Protein AF-A0A2V7EHN2-F1 (afdb_monomer)

Solvent-accessible surface area (backbone atoms only — not comparable to full-atom values): 6563 Å² total; per-residue (Å²): 138,82,81,79,77,88,55,67,68,62,54,52,53,51,51,51,49,51,73,74,49,68,90,53,64,68,66,64,56,49,49,55,58,53,57,67,72,64,71,75,93,78,89,68,91,49,69,62,60,61,48,50,52,52,50,50,52,53,53,50,51,54,51,50,52,55,52,50,55,52,37,53,52,26,58,75,70,65,38,62,68,56,34,54,51,50,55,52,46,52,55,52,53,52,52,52,50,51,53,53,49,54,51,51,57,57,59,77,74,106

Secondary structure (DSSP, 8-state):
-PPPP--HHHHHHHHHHHHHSSSS-HHHHHHHHHHHH-S-------HHHHHHHHHHHHHHHHHHHHHHHHHHHHHHTT-HHHHHHHHHHHHHHHHHHHHHHHHHHHHHT-

Structure (mmCIF, N/CA/C/O backbone):
data_AF-A0A2V7EHN2-F1
#
_entry.id   AF-A0A2V7EHN2-F1
#
loop_
_atom_site.group_PDB
_atom_site.id
_atom_site.type_symbol
_atom_site.label_atom_id
_atom_site.label_alt_id
_atom_site.label_comp_id
_atom_site.label_asym_id
_atom_site.label_entity_id
_atom_site.label_seq_id
_atom_site.pdbx_PDB_ins_code
_atom_site.Cartn_x
_atom_site.Cartn_y
_atom_site.Cartn_z
_atom_site.occupancy
_atom_site.B_iso_or_equiv
_atom_site.auth_seq_id
_atom_site.auth_comp_id
_atom_site.auth_asym_id
_atom_site.auth_atom_id
_atom_site.pdbx_PDB_model_num
ATOM 1 N N . MET A 1 1 ? -24.147 -21.994 -48.962 1.00 44.12 1 MET A N 1
ATOM 2 C CA . MET A 1 1 ? -23.306 -20.779 -48.977 1.00 44.12 1 MET A CA 1
ATOM 3 C C . MET A 1 1 ? -23.407 -20.157 -47.591 1.00 44.12 1 MET A C 1
ATOM 5 O O . MET A 1 1 ? -24.402 -19.516 -47.293 1.00 44.12 1 MET A O 1
ATOM 9 N N . THR A 1 2 ? -22.493 -20.503 -46.683 1.00 53.28 2 THR A N 1
ATOM 10 C CA . THR A 1 2 ? -22.501 -19.997 -45.300 1.00 53.28 2 THR A CA 1
ATOM 11 C C . THR A 1 2 ? -21.882 -18.593 -45.270 1.00 53.28 2 THR A C 1
ATOM 13 O O . THR A 1 2 ? -20.837 -18.395 -45.891 1.00 53.28 2 THR A O 1
ATOM 16 N N . PRO A 1 3 ? -22.502 -17.600 -44.607 1.00 52.34 3 PRO A N 1
ATOM 17 C CA . PRO A 1 3 ? -21.940 -16.258 -44.520 1.00 52.34 3 PRO A CA 1
ATOM 18 C C . PRO A 1 3 ? -20.713 -16.267 -43.601 1.00 52.34 3 PRO A C 1
ATOM 20 O O . PRO A 1 3 ? -20.765 -16.737 -42.464 1.00 52.34 3 PRO A O 1
ATOM 23 N N . THR A 1 4 ? -19.592 -15.766 -44.110 1.00 63.34 4 THR A N 1
ATOM 24 C CA . THR A 1 4 ? -18.345 -15.575 -43.365 1.00 63.34 4 THR A CA 1
ATOM 25 C C . THR A 1 4 ? -18.593 -14.633 -42.179 1.00 63.34 4 THR A C 1
ATOM 27 O O . THR A 1 4 ? -19.138 -13.547 -42.384 1.00 63.34 4 THR A O 1
ATOM 30 N N . PRO A 1 5 ? -18.200 -14.991 -40.942 1.00 60.47 5 PRO A N 1
ATOM 31 C CA . PRO A 1 5 ? -18.423 -14.125 -39.793 1.00 60.47 5 PRO A CA 1
ATOM 32 C C . PRO A 1 5 ? -17.568 -12.861 -39.908 1.00 60.47 5 PRO A C 1
ATOM 34 O O . PRO A 1 5 ? -16.367 -12.923 -40.191 1.00 60.47 5 PRO A O 1
ATOM 37 N N . PHE A 1 6 ? -18.198 -11.710 -39.675 1.00 59.78 6 PHE A N 1
ATOM 38 C CA . PHE A 1 6 ? -17.531 -10.417 -39.600 1.00 59.78 6 PHE A CA 1
ATOM 39 C C . PHE A 1 6 ? -16.450 -10.482 -38.518 1.00 59.78 6 PHE A C 1
ATOM 41 O O . PHE A 1 6 ? -16.746 -10.659 -37.338 1.00 59.78 6 PHE A O 1
ATOM 48 N N . ASN A 1 7 ? -15.184 -10.407 -38.931 1.00 63.25 7 ASN A N 1
ATOM 49 C CA . ASN A 1 7 ? -14.043 -10.559 -38.037 1.00 63.25 7 ASN A CA 1
ATOM 50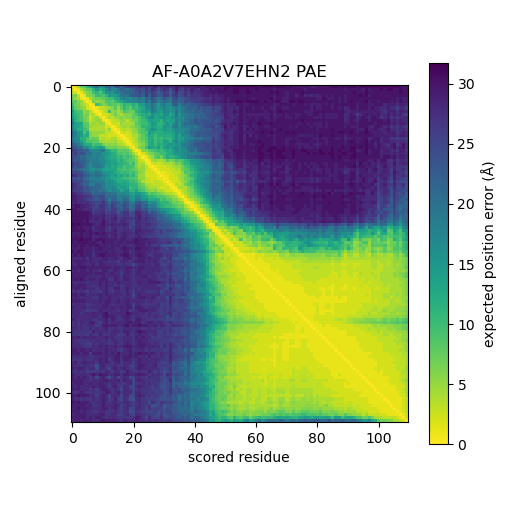 C C . ASN A 1 7 ? -13.393 -9.182 -37.820 1.00 63.25 7 ASN A C 1
ATOM 52 O O . ASN A 1 7 ? -12.512 -8.792 -38.595 1.00 63.25 7 ASN A O 1
ATOM 56 N N . PRO A 1 8 ? -13.826 -8.417 -36.798 1.00 59.31 8 PRO A N 1
ATOM 57 C CA . PRO A 1 8 ? -13.425 -7.022 -36.613 1.00 59.31 8 PRO A CA 1
ATOM 58 C C . PRO A 1 8 ? -11.910 -6.872 -36.433 1.00 59.31 8 PRO A C 1
ATOM 60 O O . PRO A 1 8 ? -11.330 -5.888 -36.881 1.00 59.31 8 PRO A O 1
ATOM 63 N N . ARG A 1 9 ? -11.232 -7.892 -35.885 1.00 57.28 9 ARG A N 1
ATOM 64 C CA . ARG A 1 9 ? -9.767 -7.914 -35.741 1.00 57.28 9 ARG A CA 1
ATOM 65 C C . ARG A 1 9 ? -9.026 -7.853 -37.074 1.00 57.28 9 ARG A C 1
ATOM 67 O O . ARG A 1 9 ? -8.021 -7.158 -37.172 1.00 57.28 9 ARG A O 1
ATOM 74 N N . ARG A 1 10 ? -9.514 -8.546 -38.109 1.00 60.12 10 ARG A N 1
ATOM 75 C CA . ARG A 1 10 ? -8.891 -8.509 -39.447 1.00 60.12 10 ARG A CA 1
ATOM 76 C C . ARG A 1 10 ? -9.038 -7.137 -40.101 1.00 60.12 10 ARG A C 1
ATOM 78 O O . ARG A 1 10 ? -8.146 -6.716 -40.829 1.00 60.12 10 ARG A O 1
ATOM 85 N N . LEU A 1 11 ? -10.142 -6.452 -39.821 1.00 61.81 11 LEU A N 1
ATOM 86 C CA . LEU A 1 11 ? -10.438 -5.129 -40.361 1.00 61.81 11 LEU A CA 1
ATOM 87 C C . LEU A 1 11 ? -9.572 -4.053 -39.686 1.00 61.81 11 LEU A C 1
ATOM 89 O O . LEU A 1 11 ? -8.975 -3.230 -40.375 1.00 61.81 11 LEU A O 1
ATOM 93 N N . VAL A 1 12 ? -9.401 -4.142 -38.362 1.00 61.66 12 VAL A N 1
ATOM 94 C CA . VAL A 1 12 ? -8.500 -3.266 -37.591 1.00 61.66 12 VAL A CA 1
ATOM 95 C C . VAL A 1 12 ? -7.035 -3.472 -37.990 1.00 61.66 12 VAL A C 1
ATOM 97 O O . VAL A 1 12 ? -6.326 -2.495 -38.215 1.00 61.66 12 VAL A O 1
ATOM 100 N N . LEU A 1 13 ? -6.583 -4.721 -38.162 1.00 62.09 13 LEU A N 1
ATOM 101 C CA . LEU A 1 13 ? -5.208 -5.014 -38.587 1.00 62.09 13 LEU A CA 1
ATOM 102 C C . LEU A 1 13 ? -4.922 -4.518 -40.016 1.00 62.09 13 LEU A C 1
ATOM 104 O O . LEU A 1 13 ? -3.837 -4.010 -40.289 1.00 62.09 13 LEU A O 1
ATOM 108 N N . GLY A 1 14 ? -5.904 -4.620 -40.919 1.00 59.91 14 GLY A N 1
ATOM 109 C CA . GLY A 1 14 ? -5.803 -4.080 -42.276 1.00 59.91 14 GLY A CA 1
ATOM 110 C C . GLY A 1 14 ? -5.730 -2.549 -42.311 1.00 59.91 14 GLY A C 1
ATOM 111 O O . GLY A 1 14 ? -4.932 -1.997 -43.067 1.00 59.91 14 GLY A O 1
ATOM 112 N N . ALA A 1 15 ? -6.507 -1.868 -41.462 1.00 60.22 15 ALA A N 1
ATOM 113 C CA . ALA A 1 15 ? -6.486 -0.410 -41.338 1.00 60.22 15 ALA A CA 1
ATOM 114 C C . ALA A 1 15 ? -5.177 0.104 -40.714 1.00 60.22 15 ALA A C 1
ATOM 116 O O . ALA A 1 15 ? -4.588 1.048 -41.233 1.00 60.22 15 ALA A O 1
ATOM 117 N N . ALA A 1 16 ? -4.677 -0.561 -39.666 1.00 59.38 16 ALA A N 1
ATOM 118 C CA . ALA A 1 16 ? -3.398 -0.227 -39.038 1.00 59.38 16 ALA A CA 1
ATOM 119 C C . ALA A 1 16 ? -2.216 -0.435 -39.997 1.00 59.38 16 ALA A C 1
ATOM 121 O O . ALA A 1 16 ? -1.344 0.422 -40.098 1.00 59.38 16 ALA A O 1
ATOM 122 N N . LYS A 1 17 ? -2.219 -1.527 -40.777 1.00 60.75 17 LYS A N 1
ATOM 123 C CA . LYS A 1 17 ? -1.199 -1.765 -41.807 1.00 60.75 17 LYS A CA 1
ATOM 124 C C . LYS A 1 17 ? -1.205 -0.663 -42.872 1.00 60.75 17 LYS A C 1
ATOM 126 O O . LYS A 1 17 ? -0.144 -0.230 -43.298 1.00 60.75 17 LYS A O 1
ATOM 131 N N . LYS A 1 18 ? -2.381 -0.185 -43.285 1.00 59.31 18 LYS A N 1
ATOM 132 C CA . LYS A 1 18 ? -2.488 0.890 -44.282 1.00 59.31 18 LYS A CA 1
ATOM 133 C C . LYS A 1 18 ? -1.971 2.239 -43.758 1.00 59.31 18 LYS A C 1
ATOM 135 O O . LYS A 1 18 ? -1.378 2.975 -44.529 1.00 59.31 18 LYS A O 1
ATOM 140 N N . LEU A 1 19 ? -2.169 2.522 -42.470 1.00 60.44 19 LEU A N 1
ATOM 141 C CA . LEU A 1 19 ? -1.689 3.740 -41.801 1.00 60.44 19 LEU A CA 1
ATOM 142 C C . LEU A 1 19 ? -0.169 3.735 -41.555 1.00 60.44 19 LEU A C 1
ATOM 144 O O . LEU A 1 19 ? 0.450 4.789 -41.556 1.00 60.44 19 LEU A O 1
ATOM 148 N N . ILE A 1 20 ? 0.424 2.557 -41.330 1.00 59.94 20 ILE A N 1
ATOM 149 C CA . ILE A 1 20 ? 1.864 2.402 -41.048 1.00 59.94 20 ILE A CA 1
ATOM 150 C C . ILE A 1 20 ? 2.693 2.314 -42.338 1.00 59.94 20 ILE A C 1
ATOM 152 O O . ILE A 1 20 ? 3.801 2.836 -42.391 1.00 59.94 20 ILE A O 1
ATOM 156 N N . PHE A 1 21 ? 2.172 1.648 -43.373 1.00 59.44 21 PHE A N 1
ATOM 157 C CA . PHE A 1 21 ? 2.886 1.363 -44.625 1.00 59.44 21 PHE A CA 1
ATOM 158 C C . PHE A 1 21 ? 2.330 2.173 -45.801 1.00 59.44 21 PHE A C 1
ATOM 160 O O . PHE A 1 21 ? 2.200 1.647 -46.907 1.00 59.44 21 PHE A O 1
ATOM 167 N N . GLU A 1 22 ? 1.924 3.422 -45.566 1.00 56.31 22 GLU A N 1
ATOM 168 C CA . GLU A 1 22 ? 1.328 4.293 -46.581 1.00 56.31 22 GLU A CA 1
ATOM 169 C C . GLU A 1 22 ? 2.366 4.634 -47.679 1.00 56.31 22 GLU A C 1
ATOM 171 O O . GLU A 1 22 ? 3.035 5.657 -47.650 1.00 56.31 22 GLU A O 1
ATOM 176 N N . ASN A 1 23 ? 2.501 3.722 -48.650 1.00 57.12 23 ASN A N 1
ATOM 177 C CA . ASN A 1 23 ? 3.335 3.780 -49.860 1.00 57.12 23 ASN A CA 1
ATOM 178 C C . ASN A 1 23 ? 4.867 3.862 -49.680 1.00 57.12 23 ASN A C 1
ATOM 180 O O . ASN A 1 23 ? 5.556 4.242 -50.625 1.00 57.12 23 ASN A O 1
ATOM 184 N N . GLU A 1 24 ? 5.417 3.450 -48.537 1.00 57.44 24 GLU A N 1
ATOM 185 C CA . GLU A 1 24 ? 6.870 3.287 -48.354 1.00 57.44 24 GLU A CA 1
ATOM 186 C C . GLU A 1 24 ? 7.277 1.811 -48.231 1.00 57.44 24 GLU A C 1
ATOM 188 O O . GLU A 1 24 ? 6.529 0.977 -47.712 1.00 57.44 24 GLU A O 1
ATOM 193 N N . ASP A 1 25 ? 8.475 1.504 -48.739 1.00 64.94 25 ASP A N 1
ATOM 194 C CA . ASP A 1 25 ? 9.088 0.175 -48.723 1.00 64.94 25 ASP A CA 1
ATOM 195 C C . ASP A 1 25 ? 9.186 -0.351 -47.272 1.00 64.94 25 ASP A C 1
ATOM 197 O O . ASP A 1 25 ? 9.694 0.364 -46.397 1.00 64.94 25 ASP A O 1
ATOM 201 N N . PRO A 1 26 ? 8.661 -1.555 -46.960 1.00 58.56 26 PRO A N 1
ATOM 202 C CA . PRO A 1 26 ? 8.636 -2.100 -45.602 1.00 58.56 26 PRO A CA 1
ATOM 203 C C . PRO A 1 26 ? 10.001 -2.145 -44.908 1.00 58.56 26 PRO A C 1
ATOM 205 O O . PRO A 1 26 ? 10.035 -2.022 -43.684 1.00 58.56 26 PRO A O 1
ATOM 208 N N . GLU A 1 27 ? 11.106 -2.287 -45.643 1.00 60.53 27 GLU A N 1
ATOM 209 C CA . GLU A 1 27 ? 12.453 -2.274 -45.056 1.00 60.53 27 GLU A CA 1
ATOM 210 C C . GLU A 1 27 ? 12.797 -0.912 -44.443 1.00 60.53 27 GLU A C 1
ATOM 212 O O . GLU A 1 27 ? 13.198 -0.847 -43.283 1.00 60.53 27 GLU A O 1
ATOM 217 N N . THR A 1 28 ? 12.510 0.189 -45.136 1.00 64.88 28 THR A N 1
ATOM 218 C CA . THR A 1 28 ? 12.786 1.554 -44.657 1.00 64.88 28 THR A CA 1
ATOM 219 C C . THR A 1 28 ? 11.944 1.923 -43.431 1.00 64.88 28 THR A C 1
ATOM 221 O O . THR A 1 28 ? 12.375 2.659 -42.538 1.00 64.88 28 THR A O 1
ATOM 224 N N . ALA A 1 29 ? 10.714 1.407 -43.355 1.00 60.84 29 ALA A N 1
ATOM 225 C CA . ALA A 1 29 ? 9.863 1.573 -42.180 1.00 60.84 29 ALA A CA 1
ATOM 226 C C . ALA A 1 29 ? 10.410 0.798 -40.969 1.00 60.84 29 ALA A C 1
ATOM 228 O O . ALA A 1 29 ? 10.411 1.323 -39.854 1.00 60.84 29 ALA A O 1
ATOM 229 N N . LEU A 1 30 ? 10.917 -0.417 -41.192 1.00 61.88 30 LEU A N 1
ATOM 230 C CA . LEU A 1 30 ? 11.529 -1.240 -40.151 1.00 61.88 30 LEU A CA 1
ATOM 231 C C . LEU A 1 30 ? 12.860 -0.654 -39.668 1.00 61.88 30 LEU A C 1
ATOM 233 O O . LEU A 1 30 ? 13.102 -0.649 -38.464 1.00 61.88 30 LEU A O 1
ATOM 237 N N . GLU A 1 31 ? 13.671 -0.084 -40.560 1.00 63.03 31 GLU A N 1
ATOM 238 C CA . GLU A 1 31 ? 14.922 0.592 -40.199 1.00 63.03 31 GLU A CA 1
ATOM 239 C C . GLU A 1 31 ? 14.696 1.832 -39.328 1.00 63.03 31 GLU A C 1
ATOM 241 O O . GLU A 1 31 ? 15.426 2.036 -38.361 1.00 63.03 31 GLU A O 1
ATOM 246 N N . ARG A 1 32 ? 13.653 2.635 -39.585 1.00 61.72 32 ARG A N 1
ATOM 247 C CA . ARG A 1 32 ? 13.308 3.777 -38.711 1.00 61.72 32 ARG A CA 1
ATOM 248 C C . ARG A 1 32 ? 12.878 3.335 -37.313 1.00 61.72 32 ARG A C 1
ATOM 250 O O . ARG A 1 32 ? 13.251 3.970 -36.329 1.00 61.72 32 ARG A O 1
ATOM 257 N N . ILE A 1 33 ? 12.120 2.244 -37.218 1.00 57.78 33 ILE A N 1
ATOM 258 C CA . ILE A 1 33 ? 11.700 1.680 -35.928 1.00 57.78 33 ILE A CA 1
ATOM 259 C C . ILE A 1 33 ? 12.912 1.089 -35.195 1.00 57.78 33 ILE A C 1
ATOM 261 O O . ILE A 1 33 ? 13.071 1.318 -33.998 1.00 57.78 33 ILE A O 1
ATOM 265 N N . ALA A 1 34 ? 13.802 0.397 -35.910 1.00 60.94 34 ALA A N 1
ATOM 266 C CA . ALA A 1 34 ? 15.047 -0.130 -35.359 1.00 60.94 34 ALA A CA 1
ATOM 267 C C . ALA A 1 34 ? 15.999 0.993 -34.902 1.00 60.94 34 ALA A C 1
ATOM 269 O O . ALA A 1 34 ? 16.582 0.902 -33.823 1.00 60.94 34 ALA A O 1
ATOM 270 N N . GLY A 1 35 ? 16.093 2.096 -35.650 1.00 56.00 35 GLY A N 1
ATOM 271 C CA . GLY A 1 35 ? 16.889 3.271 -35.284 1.00 56.00 35 GLY A CA 1
ATOM 272 C C . GLY A 1 35 ? 16.407 3.964 -34.006 1.00 56.00 35 GLY A C 1
ATOM 273 O O . GLY A 1 35 ? 17.224 4.480 -33.248 1.00 56.00 35 GLY A O 1
ATOM 274 N N . LEU A 1 36 ? 15.105 3.903 -33.705 1.00 54.78 36 LEU A N 1
ATOM 275 C CA . LEU A 1 36 ? 14.542 4.430 -32.456 1.00 54.78 36 LEU A CA 1
ATOM 276 C C . LEU A 1 36 ? 14.953 3.603 -31.225 1.00 54.78 36 LEU A C 1
ATOM 278 O O . LEU A 1 36 ? 15.021 4.132 -30.120 1.00 54.78 36 LEU A O 1
ATOM 282 N N . THR A 1 37 ? 15.245 2.312 -31.411 1.00 52.34 37 THR A N 1
ATOM 283 C CA . THR A 1 37 ? 15.701 1.424 -30.325 1.00 52.34 37 THR A C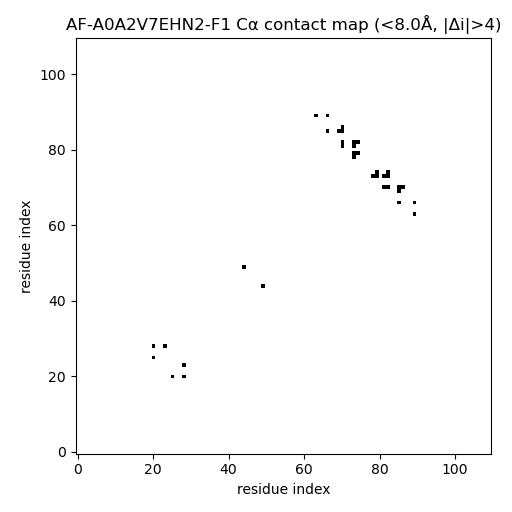A 1
ATOM 284 C C . THR A 1 37 ? 17.185 1.577 -29.999 1.00 52.34 37 THR A C 1
ATOM 286 O O . THR A 1 37 ? 17.636 1.088 -28.969 1.00 52.34 37 THR A O 1
ATOM 289 N N . SER A 1 38 ? 17.942 2.288 -30.840 1.00 50.78 38 SER A N 1
ATOM 290 C CA . SER A 1 38 ? 19.382 2.499 -30.680 1.00 50.78 38 SER A CA 1
ATOM 291 C C . SER A 1 38 ? 19.712 3.844 -30.016 1.00 50.78 38 SER A C 1
ATOM 293 O O . SER A 1 38 ? 20.711 4.475 -30.362 1.00 50.78 38 SER A O 1
ATOM 295 N N . ILE A 1 39 ? 18.888 4.305 -29.069 1.00 52.56 39 ILE A N 1
ATOM 296 C CA . ILE A 1 39 ? 19.264 5.416 -28.184 1.00 52.56 39 ILE A CA 1
ATOM 297 C C . ILE A 1 39 ? 20.149 4.840 -27.075 1.00 52.56 39 ILE A C 1
ATOM 299 O O . ILE A 1 39 ? 19.674 4.334 -26.065 1.00 52.56 39 ILE A O 1
ATOM 303 N N . ASP A 1 40 ? 21.449 4.868 -27.363 1.00 47.69 40 ASP A N 1
ATOM 304 C CA . ASP A 1 40 ? 22.601 4.861 -26.460 1.00 47.69 40 ASP A CA 1
ATOM 305 C C . ASP A 1 40 ? 22.374 4.397 -25.011 1.00 47.69 40 ASP A C 1
ATOM 307 O O . ASP A 1 40 ? 22.162 5.168 -24.074 1.00 47.69 40 ASP A O 1
ATOM 311 N N . ASN A 1 41 ? 22.616 3.107 -24.806 1.00 58.34 41 ASN A N 1
ATOM 312 C CA . ASN A 1 41 ? 23.102 2.585 -23.542 1.00 58.34 41 ASN A CA 1
ATOM 313 C C . ASN A 1 41 ? 24.597 2.931 -23.405 1.00 58.34 41 ASN A C 1
ATOM 315 O O . ASN A 1 41 ? 25.438 2.174 -23.896 1.00 58.34 41 ASN A O 1
ATOM 319 N N . ARG A 1 42 ? 24.944 4.056 -22.753 1.00 47.69 42 ARG A N 1
ATOM 320 C CA . ARG A 1 42 ? 26.201 4.181 -21.981 1.00 47.69 42 ARG A CA 1
ATOM 321 C C . ARG A 1 42 ? 26.311 5.456 -21.134 1.00 47.69 42 ARG A C 1
ATOM 323 O O . ARG A 1 42 ? 26.446 6.562 -21.639 1.00 47.69 42 ARG A O 1
ATOM 330 N N . SER A 1 43 ? 26.477 5.203 -19.836 1.00 44.69 43 SER A N 1
ATOM 331 C CA . SER A 1 43 ? 27.181 6.021 -18.840 1.00 44.69 43 SER A CA 1
ATOM 332 C C . SER A 1 43 ? 26.419 7.164 -1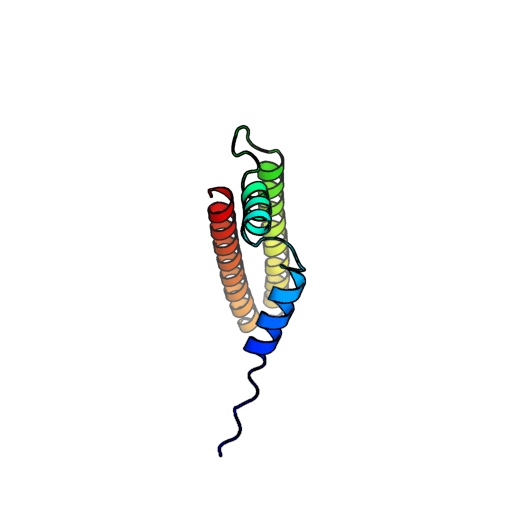8.173 1.00 44.69 43 SER A C 1
ATOM 334 O O . SER A 1 43 ? 26.430 8.311 -18.601 1.00 44.69 43 SER A O 1
ATOM 336 N N . THR A 1 44 ? 25.911 6.830 -16.989 1.00 48.19 44 THR A N 1
ATOM 337 C CA . THR A 1 44 ? 26.127 7.453 -15.665 1.00 48.19 44 THR A CA 1
ATOM 338 C C . THR A 1 44 ? 24.806 7.411 -14.909 1.00 48.19 44 THR A C 1
ATOM 340 O O . THR A 1 44 ? 23.752 7.482 -15.523 1.00 48.19 44 THR A O 1
ATOM 343 N N . LEU A 1 45 ? 24.847 7.211 -13.591 1.00 55.50 45 LEU A N 1
ATOM 344 C CA . LEU A 1 45 ? 23.683 7.244 -12.701 1.00 55.50 45 LEU A CA 1
ATOM 345 C C . LEU A 1 45 ? 22.808 8.462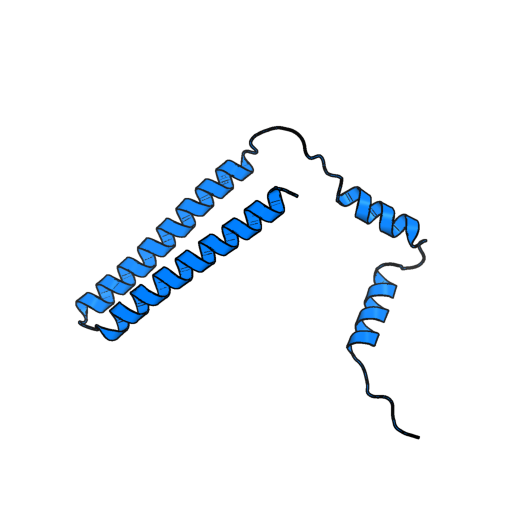 -13.032 1.00 55.50 45 LEU A C 1
ATOM 347 O O . LEU A 1 45 ? 23.099 9.576 -12.597 1.00 55.50 45 LEU A O 1
ATOM 351 N N . SER A 1 46 ? 21.778 8.246 -13.852 1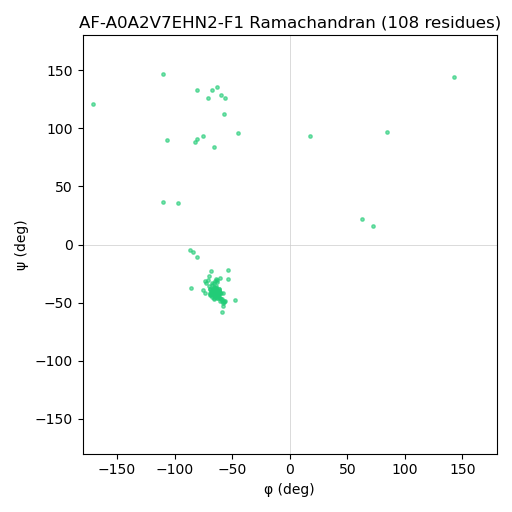.00 51.91 46 SER A N 1
ATOM 352 C CA . SER A 1 46 ? 20.956 9.325 -14.379 1.00 51.91 46 SER A CA 1
ATOM 353 C C . SER A 1 46 ? 20.269 10.001 -13.192 1.00 51.91 46 SER A C 1
ATOM 355 O O . SER A 1 46 ? 19.760 9.286 -12.315 1.00 51.91 46 SER A O 1
ATOM 357 N N . PRO A 1 47 ? 20.223 11.344 -13.110 1.00 56.50 47 PRO A N 1
ATOM 358 C CA . PRO A 1 47 ? 19.463 12.045 -12.070 1.00 56.50 47 PRO A CA 1
ATOM 359 C C . PRO A 1 47 ? 17.998 11.584 -12.022 1.00 56.50 47 PRO A C 1
ATOM 361 O O . PRO A 1 47 ? 17.358 11.668 -10.976 1.00 56.50 47 PRO A O 1
ATOM 364 N N . GLU A 1 48 ? 17.502 11.022 -13.122 1.00 58.03 48 GLU A N 1
ATOM 365 C CA . GLU A 1 48 ? 16.198 10.386 -13.239 1.00 58.03 48 GLU A CA 1
ATOM 366 C C . GLU A 1 48 ? 16.043 9.152 -12.334 1.00 58.03 48 GLU A C 1
ATOM 368 O O . GLU A 1 48 ? 15.034 9.044 -11.648 1.00 58.03 48 GLU A O 1
ATOM 373 N N . SER A 1 49 ? 17.063 8.295 -12.194 1.00 60.81 49 SER A N 1
ATOM 374 C CA . SER A 1 49 ? 17.029 7.135 -11.277 1.00 60.81 49 SER A CA 1
ATOM 375 C C . SER A 1 49 ? 16.935 7.557 -9.802 1.00 60.81 49 SER A C 1
ATOM 377 O O . SER A 1 49 ? 16.193 6.973 -9.009 1.00 60.81 49 SER A O 1
ATOM 379 N N . LYS A 1 50 ? 17.635 8.638 -9.431 1.00 65.19 50 LYS A N 1
ATOM 380 C CA . LYS A 1 50 ? 17.568 9.244 -8.093 1.00 65.19 50 LYS A CA 1
ATOM 381 C C . LYS A 1 50 ? 16.243 9.979 -7.861 1.00 65.19 50 LYS A C 1
ATOM 383 O O . LYS A 1 50 ? 15.741 10.003 -6.740 1.00 65.19 50 LYS A O 1
ATOM 388 N N . SER A 1 51 ? 15.675 10.574 -8.907 1.00 68.44 51 SER A N 1
ATOM 389 C CA . SER A 1 51 ? 14.331 11.156 -8.875 1.00 68.44 51 SER A CA 1
ATOM 390 C C . SER A 1 51 ? 13.271 10.067 -8.688 1.00 68.44 51 SER A C 1
ATOM 392 O O . SER A 1 51 ? 12.445 10.165 -7.790 1.00 68.44 51 SER A O 1
ATOM 394 N N . MET A 1 52 ? 13.365 8.969 -9.441 1.00 68.50 52 MET A N 1
ATOM 395 C CA . MET A 1 52 ? 12.470 7.813 -9.362 1.00 68.50 52 MET A CA 1
ATOM 396 C C . MET A 1 52 ? 12.505 7.131 -7.992 1.00 68.50 52 MET A C 1
ATOM 398 O O . MET A 1 52 ? 11.453 6.744 -7.483 1.00 68.50 52 MET A O 1
ATOM 402 N N . SER A 1 53 ? 13.679 6.991 -7.365 1.00 68.56 53 SER A N 1
ATOM 403 C CA . SER A 1 53 ? 13.775 6.447 -6.003 1.00 68.56 53 SER A CA 1
ATOM 404 C C . SER A 1 53 ? 13.156 7.384 -4.967 1.00 68.56 53 SER A C 1
ATOM 406 O O . SER A 1 53 ? 12.437 6.920 -4.085 1.00 68.56 53 SER A O 1
ATOM 408 N N . ARG A 1 54 ? 13.332 8.702 -5.120 1.00 71.62 54 ARG A N 1
ATOM 409 C CA . ARG A 1 54 ? 12.628 9.696 -4.299 1.00 71.62 54 ARG A CA 1
ATOM 410 C C . ARG A 1 54 ? 11.112 9.600 -4.487 1.00 71.62 54 ARG A C 1
ATOM 412 O O . ARG A 1 54 ? 10.390 9.571 -3.497 1.00 71.62 54 ARG A O 1
ATOM 419 N N . SER A 1 55 ? 10.635 9.490 -5.727 1.00 82.44 55 SER A N 1
ATOM 420 C CA . SER A 1 55 ? 9.214 9.296 -6.035 1.00 82.44 55 SER A CA 1
ATOM 421 C C . SER A 1 55 ? 8.670 7.998 -5.438 1.00 82.44 55 SER A C 1
ATOM 423 O O . SER A 1 55 ? 7.560 8.001 -4.919 1.00 82.44 55 SER A O 1
ATOM 425 N N . ARG A 1 56 ? 9.453 6.908 -5.448 1.00 82.94 56 ARG A N 1
ATOM 426 C CA . ARG A 1 56 ? 9.094 5.630 -4.813 1.00 82.94 56 ARG A CA 1
ATOM 427 C C . ARG A 1 56 ? 8.833 5.812 -3.320 1.00 82.94 56 ARG A C 1
ATOM 429 O O . ARG A 1 56 ? 7.779 5.404 -2.847 1.00 82.94 56 ARG A O 1
ATOM 436 N N . THR A 1 57 ? 9.777 6.417 -2.599 1.00 85.19 57 THR A N 1
ATOM 437 C CA . THR A 1 57 ? 9.633 6.665 -1.159 1.00 85.19 57 THR A CA 1
ATOM 438 C C . THR A 1 57 ? 8.414 7.539 -0.882 1.00 85.19 57 THR A C 1
ATOM 440 O O . THR A 1 57 ? 7.575 7.155 -0.082 1.00 85.19 57 THR A O 1
ATOM 443 N N . THR A 1 58 ? 8.231 8.632 -1.630 1.00 88.94 58 THR A N 1
ATOM 444 C CA . THR A 1 58 ? 7.062 9.512 -1.469 1.00 88.94 58 THR A CA 1
ATOM 445 C C . THR A 1 58 ? 5.731 8.790 -1.696 1.00 88.94 58 THR A C 1
ATOM 447 O O . THR A 1 58 ? 4.781 9.019 -0.956 1.00 88.94 58 THR A O 1
ATOM 450 N N . ILE A 1 59 ? 5.633 7.916 -2.703 1.00 86.88 59 ILE A N 1
ATOM 451 C CA . ILE A 1 59 ? 4.402 7.150 -2.953 1.00 86.88 59 ILE A CA 1
ATOM 452 C C . ILE A 1 59 ? 4.108 6.193 -1.792 1.00 86.88 59 ILE A C 1
ATOM 454 O O . ILE A 1 59 ? 2.957 6.089 -1.374 1.00 86.88 59 ILE A O 1
ATOM 458 N N . LEU A 1 60 ? 5.134 5.514 -1.271 1.00 87.25 60 LEU A N 1
ATOM 459 C CA . LEU A 1 60 ? 4.986 4.590 -0.148 1.00 87.25 60 LEU A CA 1
ATOM 460 C C . LEU A 1 60 ? 4.591 5.312 1.141 1.00 87.25 60 LEU A C 1
ATOM 462 O O . LEU A 1 60 ? 3.682 4.847 1.820 1.00 87.25 60 LEU A O 1
ATOM 466 N N . ASP A 1 61 ? 5.212 6.455 1.428 1.00 91.62 61 ASP A N 1
ATOM 467 C CA . ASP A 1 61 ? 4.894 7.272 2.602 1.00 91.62 61 ASP A CA 1
ATOM 468 C C . ASP A 1 61 ? 3.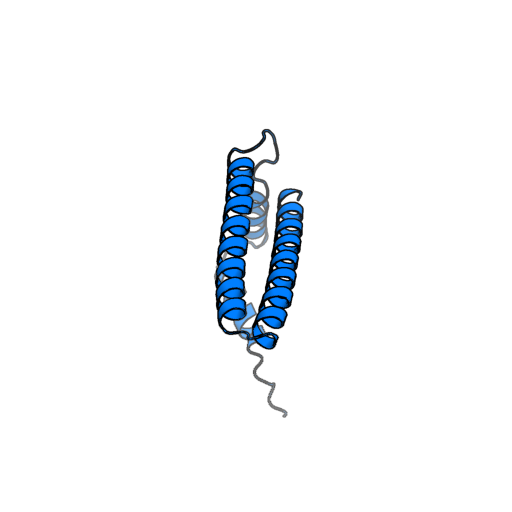432 7.744 2.559 1.00 91.62 61 ASP A C 1
ATOM 470 O O . ASP A 1 61 ? 2.697 7.590 3.533 1.00 91.62 61 ASP A O 1
ATOM 474 N N . ASN A 1 62 ? 2.973 8.233 1.401 1.00 92.06 62 ASN A N 1
ATOM 475 C CA . ASN A 1 62 ? 1.583 8.659 1.219 1.00 92.06 62 ASN A CA 1
ATOM 476 C C . ASN A 1 62 ? 0.591 7.495 1.389 1.00 92.06 62 ASN A C 1
ATOM 478 O O . ASN A 1 62 ? -0.502 7.672 1.928 1.00 92.06 62 ASN A O 1
ATOM 482 N N . LEU A 1 63 ? 0.946 6.304 0.893 1.00 92.44 63 LEU A N 1
ATOM 483 C CA . LEU A 1 63 ? 0.111 5.114 1.029 1.00 92.44 63 LEU A CA 1
ATOM 484 C C . LEU A 1 63 ? 0.032 4.667 2.495 1.00 92.44 63 LEU A C 1
ATOM 486 O O . LEU A 1 63 ? -1.056 4.344 2.971 1.00 92.44 63 LEU A O 1
ATOM 490 N N . ASP A 1 64 ? 1.154 4.697 3.214 1.00 94.38 64 ASP A N 1
ATOM 491 C CA . ASP A 1 64 ? 1.214 4.392 4.644 1.00 94.38 64 ASP A CA 1
ATOM 492 C C . ASP A 1 64 ? 0.357 5.351 5.474 1.00 94.38 64 ASP A C 1
ATOM 494 O O . ASP A 1 64 ? -0.486 4.906 6.255 1.00 94.38 64 ASP A O 1
ATOM 498 N N . GLU A 1 65 ? 0.489 6.658 5.239 1.00 96.81 65 GLU A N 1
ATOM 499 C CA . GLU A 1 65 ? -0.304 7.687 5.914 1.00 96.81 65 GLU A CA 1
ATOM 500 C C . GLU A 1 65 ? -1.808 7.468 5.694 1.00 96.81 65 GLU A C 1
ATOM 502 O O . GLU A 1 65 ? -2.569 7.358 6.659 1.00 96.81 65 GLU A O 1
ATOM 507 N N . MET A 1 66 ? -2.233 7.289 4.439 1.00 96.25 66 MET A N 1
ATOM 508 C CA . MET A 1 66 ? -3.642 7.083 4.092 1.00 96.25 66 MET A CA 1
ATOM 509 C C . MET A 1 66 ? -4.242 5.849 4.785 1.00 96.25 66 MET A C 1
ATOM 511 O O . MET A 1 66 ? -5.345 5.915 5.344 1.00 96.25 66 MET A O 1
ATOM 515 N N . TYR A 1 67 ? -3.539 4.713 4.751 1.00 97.31 67 TYR A N 1
ATOM 516 C CA . TYR A 1 67 ? -4.021 3.481 5.377 1.00 97.31 67 TYR A CA 1
ATOM 517 C C . TYR A 1 67 ? -4.015 3.573 6.898 1.00 97.31 67 TYR A C 1
ATOM 519 O O . TYR A 1 67 ? -4.966 3.118 7.536 1.00 97.31 67 TYR A O 1
ATOM 527 N N . ARG A 1 68 ? -3.000 4.209 7.485 1.00 97.19 68 ARG A N 1
ATOM 528 C CA . ARG A 1 68 ? -2.911 4.420 8.928 1.00 97.19 68 ARG A CA 1
ATOM 529 C C . ARG A 1 68 ? -4.040 5.306 9.441 1.00 97.19 68 ARG A C 1
ATOM 531 O O . ARG A 1 68 ? -4.685 4.954 10.425 1.00 97.19 68 ARG A O 1
ATOM 538 N N . GLU A 1 69 ? -4.333 6.413 8.766 1.00 98.06 69 GLU A N 1
ATOM 539 C CA . GLU A 1 69 ? -5.455 7.285 9.125 1.00 98.06 69 GLU A CA 1
ATOM 540 C C . GLU A 1 69 ? -6.804 6.570 9.021 1.00 98.06 69 GLU A C 1
ATOM 542 O O . GLU A 1 69 ? -7.670 6.720 9.887 1.00 98.06 69 GLU A O 1
ATOM 547 N N . ALA A 1 70 ? -7.010 5.790 7.957 1.00 97.75 70 ALA A N 1
ATOM 548 C CA . ALA A 1 70 ? -8.221 4.993 7.795 1.00 97.75 70 ALA A CA 1
ATOM 549 C C . ALA A 1 70 ? -8.351 3.931 8.895 1.00 97.75 70 ALA A C 1
ATOM 551 O O . ALA A 1 70 ? -9.439 3.735 9.440 1.00 97.75 70 ALA A O 1
ATOM 552 N N . PHE A 1 71 ? -7.241 3.287 9.253 1.00 97.88 71 PHE A N 1
ATOM 553 C CA . PHE A 1 71 ? -7.201 2.265 10.289 1.00 97.88 71 PHE A CA 1
ATOM 554 C C . PHE A 1 71 ? -7.481 2.849 11.674 1.00 97.88 71 PHE A C 1
ATOM 556 O O . PHE A 1 71 ? -8.293 2.297 12.410 1.00 97.88 71 PHE A O 1
ATOM 563 N N . GLU A 1 72 ? -6.878 3.987 12.024 1.00 97.94 72 GLU A N 1
ATOM 564 C CA . GLU A 1 72 ?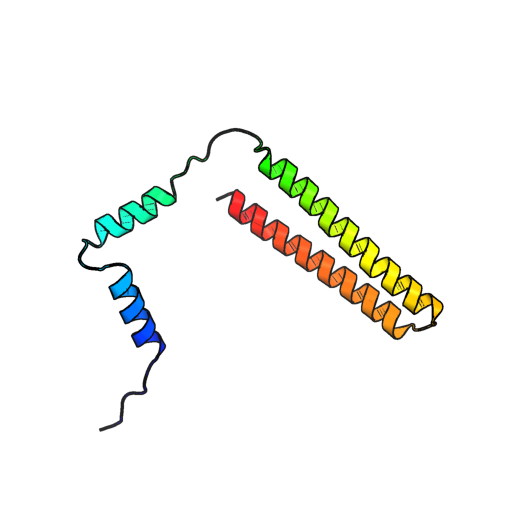 -7.154 4.658 13.299 1.00 97.94 72 GLU A CA 1
ATOM 565 C C . GLU A 1 72 ? -8.612 5.136 13.383 1.00 97.94 72 GLU A C 1
ATOM 567 O O . GLU A 1 72 ? -9.233 5.011 14.439 1.00 97.94 72 GLU A O 1
ATOM 572 N N . ARG A 1 73 ? -9.217 5.581 12.270 1.00 97.94 73 ARG A N 1
ATOM 573 C CA . ARG A 1 73 ? -10.661 5.877 12.219 1.00 97.94 73 ARG A CA 1
ATOM 574 C C . ARG A 1 73 ? -11.522 4.636 12.470 1.00 97.94 73 ARG A C 1
ATOM 576 O O . ARG A 1 73 ? -12.450 4.713 13.272 1.00 97.94 73 ARG A O 1
ATOM 583 N N . ALA A 1 74 ? -11.205 3.506 11.838 1.00 98.00 74 ALA A N 1
ATOM 584 C CA . ALA A 1 74 ? -11.917 2.239 12.046 1.00 98.00 74 ALA A CA 1
ATOM 585 C C . ALA A 1 74 ? -11.737 1.696 13.476 1.00 98.00 74 ALA A C 1
ATOM 587 O O . ALA A 1 74 ? -12.663 1.176 14.094 1.00 98.00 74 ALA A O 1
ATOM 588 N N . LYS A 1 75 ? -10.544 1.870 14.047 1.00 97.50 75 LYS A N 1
ATOM 589 C CA . LYS A 1 75 ? -10.246 1.514 15.434 1.00 97.50 75 LYS A CA 1
ATOM 590 C C . LYS A 1 75 ? -11.026 2.383 16.419 1.00 97.50 75 LYS A C 1
ATOM 592 O O . LYS A 1 75 ? -11.554 1.856 17.395 1.00 97.50 75 LYS A O 1
ATOM 597 N N . ALA A 1 76 ? -11.142 3.685 16.156 1.00 97.88 76 ALA A N 1
ATOM 598 C CA . ALA A 1 76 ? -11.931 4.603 16.975 1.00 97.88 76 ALA A CA 1
ATOM 599 C C . ALA A 1 76 ? -13.436 4.279 16.947 1.00 97.88 76 ALA A C 1
ATOM 601 O O . ALA A 1 76 ? -14.116 4.484 17.951 1.00 97.88 76 ALA A O 1
ATOM 602 N N . SER A 1 77 ? -13.954 3.742 15.837 1.00 96.88 77 SER A N 1
ATOM 603 C CA . SER A 1 77 ? -15.338 3.257 15.736 1.00 96.88 77 SER A CA 1
ATOM 604 C C . SER A 1 77 ? -15.539 1.821 16.242 1.00 96.88 77 SER A C 1
ATOM 606 O O . SER A 1 77 ? -16.679 1.369 16.330 1.00 96.88 77 SER A O 1
ATOM 608 N N . GLY A 1 78 ? -14.465 1.102 16.591 1.00 97.12 78 GLY A N 1
ATOM 609 C CA . GLY A 1 78 ? -14.517 -0.296 17.028 1.00 97.12 78 GLY A CA 1
ATOM 610 C C . GLY A 1 78 ? -14.824 -1.299 15.909 1.00 97.12 78 GLY A C 1
ATOM 611 O O . GLY A 1 78 ? -15.176 -2.444 16.198 1.00 97.12 78 GLY A O 1
ATOM 612 N N . ASP A 1 79 ? -14.698 -0.899 14.641 1.00 97.88 79 ASP A N 1
ATOM 613 C CA . ASP A 1 79 ? -15.012 -1.748 13.492 1.00 97.88 79 ASP A CA 1
ATOM 614 C C . ASP A 1 79 ? -13.846 -2.689 13.145 1.00 97.88 79 ASP A C 1
ATOM 616 O O . ASP A 1 79 ? -12.984 -2.403 12.309 1.00 97.88 79 ASP A O 1
ATOM 620 N N . GLN A 1 80 ? -13.838 -3.861 13.783 1.00 97.06 80 GLN A N 1
ATOM 621 C CA . GLN A 1 80 ? -12.814 -4.885 13.553 1.00 97.06 80 GLN A CA 1
ATOM 622 C C . GLN A 1 80 ? -12.818 -5.446 12.123 1.00 97.06 80 GLN A C 1
ATOM 624 O O . GLN A 1 80 ? -11.764 -5.837 11.617 1.00 97.06 80 GLN A O 1
ATOM 629 N N . THR A 1 81 ? -13.976 -5.477 11.454 1.00 97.88 81 THR A N 1
ATOM 630 C CA . THR A 1 81 ? -14.071 -5.984 10.075 1.00 97.88 81 THR A CA 1
ATOM 631 C C . THR A 1 81 ? -13.378 -5.021 9.121 1.00 97.88 81 THR A C 1
ATOM 633 O O . THR A 1 81 ? -12.607 -5.436 8.249 1.00 97.88 81 THR A O 1
ATOM 636 N N . GLN A 1 82 ? -13.604 -3.722 9.316 1.00 97.62 82 GLN A N 1
ATOM 637 C CA . GLN A 1 82 ? -12.948 -2.688 8.535 1.00 97.62 82 GLN A CA 1
ATOM 638 C C . GLN A 1 82 ? -11.443 -2.633 8.814 1.00 97.62 82 GLN A C 1
ATOM 640 O O . GLN A 1 82 ? -10.666 -2.529 7.868 1.00 97.62 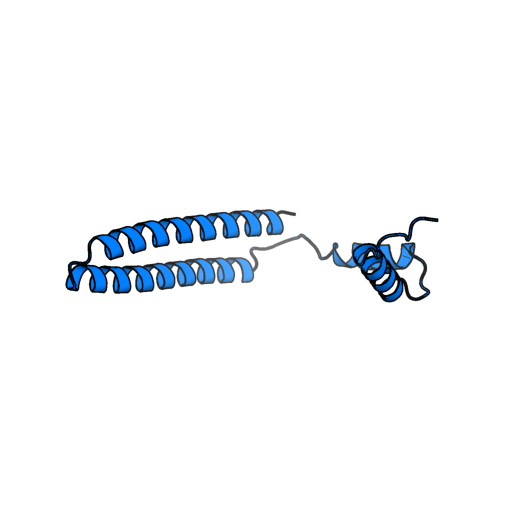82 GLN A O 1
ATOM 645 N N . MET A 1 83 ? -11.012 -2.799 10.069 1.00 98.06 83 MET A N 1
ATOM 646 C CA . MET A 1 83 ? -9.587 -2.912 10.413 1.00 98.06 83 MET A CA 1
ATOM 647 C C . MET A 1 83 ? -8.903 -4.069 9.665 1.00 98.06 83 MET A C 1
ATOM 649 O O . MET A 1 83 ? -7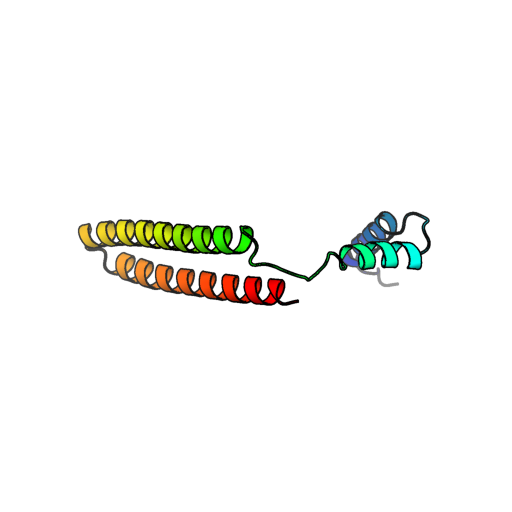.865 -3.862 9.038 1.00 98.06 83 MET A O 1
ATOM 653 N N . ALA A 1 84 ? -9.494 -5.270 9.674 1.00 97.75 84 ALA A N 1
ATOM 654 C CA . ALA A 1 84 ? -8.942 -6.431 8.966 1.00 97.75 84 ALA A CA 1
ATOM 655 C C . ALA A 1 84 ? -8.917 -6.231 7.440 1.00 97.75 84 ALA A C 1
ATOM 657 O O . ALA A 1 84 ? -7.963 -6.619 6.768 1.00 97.75 84 ALA A O 1
ATOM 658 N N . THR A 1 85 ? -9.951 -5.585 6.896 1.00 97.94 85 THR A N 1
ATOM 659 C CA . THR A 1 85 ? -10.026 -5.252 5.467 1.00 97.94 85 THR A CA 1
ATOM 660 C C . THR A 1 85 ? -8.922 -4.276 5.063 1.00 97.94 85 THR A C 1
ATOM 662 O O . THR A 1 85 ? -8.282 -4.475 4.031 1.00 97.94 85 THR A O 1
ATOM 665 N N . LEU A 1 86 ? -8.677 -3.244 5.877 1.00 98.00 86 LEU A N 1
ATOM 666 C CA . LEU A 1 86 ? -7.634 -2.246 5.636 1.00 98.00 86 LEU A CA 1
ATOM 667 C C . LEU A 1 86 ? -6.226 -2.848 5.734 1.00 98.00 86 LEU A C 1
ATOM 669 O O . LEU A 1 86 ? -5.400 -2.549 4.877 1.00 98.00 86 LEU A O 1
ATOM 673 N N . ASP A 1 87 ? -5.965 -3.731 6.706 1.00 96.69 87 ASP A N 1
ATOM 674 C CA . ASP A 1 87 ? -4.679 -4.444 6.813 1.00 96.69 87 ASP A CA 1
ATOM 675 C C . ASP A 1 87 ? -4.424 -5.331 5.586 1.00 96.69 87 ASP A C 1
ATOM 677 O O . ASP A 1 87 ? -3.345 -5.294 4.992 1.00 96.69 87 ASP A O 1
ATOM 681 N N . PHE A 1 88 ? -5.432 -6.095 5.154 1.00 97.88 88 PHE A N 1
ATOM 682 C CA . PHE A 1 88 ? -5.283 -6.950 3.978 1.00 97.88 88 PHE A CA 1
ATOM 683 C C . PHE A 1 88 ? -5.079 -6.142 2.694 1.00 97.88 88 PHE A C 1
ATOM 685 O O . PHE A 1 88 ? -4.238 -6.503 1.867 1.00 97.88 88 PHE A O 1
ATOM 692 N N . ALA A 1 89 ? -5.837 -5.055 2.527 1.00 97.12 89 ALA A N 1
ATOM 693 C CA . ALA A 1 89 ? -5.681 -4.151 1.399 1.00 97.12 89 ALA A CA 1
ATOM 694 C C . ALA A 1 89 ? -4.253 -3.593 1.375 1.00 97.12 89 ALA A C 1
ATOM 696 O O . ALA A 1 89 ? -3.518 -3.903 0.440 1.00 97.12 89 ALA A O 1
ATOM 697 N N . TYR A 1 90 ? -3.806 -2.933 2.449 1.00 96.56 90 TYR A N 1
ATOM 698 C CA . TYR A 1 90 ? -2.463 -2.355 2.531 1.00 96.56 90 TYR A CA 1
ATOM 699 C C . TYR A 1 90 ? -1.369 -3.331 2.074 1.00 96.56 90 TYR A C 1
ATOM 701 O O . TYR A 1 90 ? -0.547 -2.994 1.223 1.00 96.56 90 TYR A O 1
ATOM 709 N N . ARG A 1 91 ? -1.402 -4.582 2.554 1.00 95.94 91 ARG A N 1
ATOM 710 C CA . ARG A 1 91 ? -0.441 -5.623 2.147 1.00 95.94 91 ARG A CA 1
ATOM 711 C C . ARG A 1 91 ? -0.526 -5.972 0.662 1.00 95.94 91 ARG A C 1
ATOM 713 O O . ARG A 1 91 ? 0.504 -6.161 0.018 1.00 95.94 91 ARG A O 1
ATOM 720 N N . ARG A 1 92 ? -1.739 -6.071 0.112 1.00 97.50 92 ARG A N 1
ATOM 721 C CA . ARG A 1 92 ? -1.958 -6.314 -1.319 1.00 97.50 92 ARG A CA 1
ATOM 722 C C . ARG A 1 92 ? -1.398 -5.169 -2.159 1.00 97.50 92 ARG A C 1
ATOM 724 O O . ARG A 1 92 ? -0.751 -5.429 -3.169 1.00 97.50 92 ARG A O 1
ATOM 731 N N . GLU A 1 93 ? -1.629 -3.925 -1.755 1.00 95.56 93 GLU A N 1
ATOM 732 C CA . GLU A 1 93 ? -1.121 -2.771 -2.495 1.00 95.56 93 GLU A CA 1
ATOM 733 C C . GLU A 1 93 ? 0.403 -2.620 -2.389 1.00 95.56 93 GLU A C 1
ATOM 735 O O . GLU A 1 93 ? 1.035 -2.300 -3.395 1.00 95.56 93 GLU A O 1
ATOM 740 N N . GLN A 1 94 ? 1.008 -2.934 -1.238 1.00 92.56 94 GLN A N 1
ATOM 741 C CA . GLN A 1 94 ? 2.469 -3.033 -1.109 1.00 92.56 94 GLN A CA 1
ATOM 742 C C . GLN A 1 94 ? 3.047 -4.054 -2.102 1.00 92.56 94 GLN A C 1
ATOM 744 O O . GLN A 1 94 ? 3.945 -3.721 -2.876 1.00 92.56 94 GLN A O 1
ATOM 749 N N . LEU A 1 95 ? 2.468 -5.259 -2.162 1.00 94.00 95 LEU A N 1
ATOM 750 C CA . LEU A 1 95 ? 2.898 -6.307 -3.093 1.00 94.00 95 LEU A CA 1
ATOM 751 C C . LEU A 1 95 ? 2.761 -5.876 -4.562 1.00 94.00 95 LEU A C 1
ATOM 753 O O . LEU A 1 95 ? 3.641 -6.141 -5.378 1.00 94.00 95 LEU A O 1
ATOM 757 N N . TYR A 1 96 ? 1.668 -5.202 -4.927 1.00 93.94 96 TYR A N 1
ATOM 758 C CA . TYR A 1 96 ? 1.505 -4.674 -6.286 1.00 93.94 96 TYR A CA 1
ATOM 759 C C . TYR A 1 96 ? 2.580 -3.655 -6.634 1.00 93.94 96 TYR A C 1
ATOM 761 O O . TYR A 1 96 ? 3.081 -3.656 -7.758 1.00 93.94 96 TYR A O 1
ATOM 769 N N . PHE A 1 97 ? 2.960 -2.812 -5.680 1.00 90.50 97 PHE A N 1
ATOM 770 C CA . PHE A 1 97 ? 4.011 -1.837 -5.903 1.00 90.50 97 PHE A CA 1
ATOM 771 C C . PHE A 1 97 ? 5.379 -2.502 -6.085 1.00 90.50 97 PHE A C 1
ATOM 773 O O . PHE A 1 97 ? 6.106 -2.129 -7.002 1.00 90.50 97 PHE A O 1
ATOM 780 N N . GLU A 1 98 ? 5.706 -3.524 -5.291 1.00 90.19 98 GLU A N 1
ATOM 781 C CA . GLU A 1 98 ? 6.923 -4.331 -5.473 1.00 90.19 98 GLU A CA 1
ATOM 782 C C . GLU A 1 98 ? 6.996 -4.945 -6.875 1.00 90.19 98 GLU A C 1
ATOM 784 O O . GLU A 1 98 ? 7.983 -4.746 -7.578 1.00 90.19 98 GLU A O 1
ATOM 789 N N . ILE A 1 99 ? 5.915 -5.582 -7.335 1.00 92.94 99 ILE A N 1
ATOM 790 C CA . ILE A 1 99 ? 5.858 -6.187 -8.674 1.00 92.94 99 ILE A CA 1
ATOM 791 C C . ILE A 1 99 ? 6.046 -5.131 -9.772 1.00 92.94 99 ILE A C 1
ATOM 793 O O . ILE A 1 99 ? 6.759 -5.364 -10.747 1.00 92.94 99 ILE A O 1
ATOM 797 N N . LEU A 1 100 ? 5.411 -3.963 -9.643 1.00 91.00 100 LEU A N 1
ATOM 798 C CA . LEU A 1 100 ? 5.558 -2.884 -10.626 1.00 91.00 100 LEU A CA 1
ATOM 799 C C . LEU A 1 100 ? 6.995 -2.359 -10.686 1.00 91.00 100 LEU A C 1
ATOM 801 O O . LEU A 1 100 ? 7.489 -2.044 -11.771 1.00 91.00 100 LEU A O 1
ATOM 805 N N . LEU A 1 101 ? 7.668 -2.281 -9.540 1.00 87.00 101 LEU A N 1
ATOM 806 C CA . LEU A 1 101 ? 9.071 -1.893 -9.472 1.00 87.00 101 LEU A CA 1
ATOM 807 C C . LEU A 1 101 ? 9.972 -2.957 -10.100 1.00 87.00 101 LEU A C 1
ATOM 809 O O . LEU A 1 101 ? 10.826 -2.600 -10.906 1.00 87.00 101 LEU A O 1
ATOM 813 N N . ASP A 1 102 ? 9.732 -4.241 -9.828 1.00 89.81 102 ASP A N 1
ATOM 814 C CA . ASP A 1 102 ? 10.465 -5.344 -10.457 1.00 89.81 102 ASP A CA 1
ATOM 815 C C . ASP A 1 102 ? 10.330 -5.312 -11.988 1.00 89.81 102 ASP A C 1
ATOM 817 O O . ASP A 1 102 ? 11.308 -5.505 -12.715 1.00 89.81 102 ASP A O 1
ATOM 821 N N . VAL A 1 103 ? 9.126 -5.023 -12.497 1.00 91.81 103 VAL A N 1
ATOM 822 C CA . VAL A 1 103 ? 8.869 -4.885 -13.939 1.00 91.81 103 VAL A CA 1
ATOM 823 C C . VAL A 1 103 ? 9.605 -3.682 -14.524 1.00 91.81 103 VAL A C 1
ATOM 825 O O . VAL A 1 103 ? 10.241 -3.823 -15.568 1.00 91.81 103 VAL A O 1
ATOM 828 N N . ARG A 1 104 ? 9.549 -2.509 -13.878 1.00 87.06 104 ARG A N 1
ATOM 829 C CA . ARG A 1 104 ? 10.286 -1.320 -14.338 1.00 87.06 104 ARG A CA 1
ATOM 830 C C . ARG A 1 104 ? 11.785 -1.603 -14.392 1.00 87.06 104 ARG A C 1
ATOM 832 O O . ARG A 1 104 ? 12.411 -1.362 -15.420 1.00 87.06 104 ARG A O 1
ATOM 839 N N . ASP A 1 105 ? 12.339 -2.173 -13.329 1.00 85.81 105 ASP A N 1
ATOM 840 C CA . ASP A 1 105 ? 13.761 -2.495 -13.242 1.00 85.81 105 ASP A CA 1
ATOM 841 C C . ASP A 1 105 ? 14.172 -3.536 -14.309 1.00 85.81 105 ASP A C 1
ATOM 843 O O . ASP A 1 105 ? 15.290 -3.496 -14.823 1.00 85.81 105 ASP A O 1
ATOM 847 N N . ALA A 1 106 ? 13.281 -4.459 -14.692 1.00 90.69 106 ALA A N 1
ATOM 848 C CA . ALA A 1 106 ? 13.515 -5.394 -15.796 1.00 90.69 106 ALA A CA 1
ATOM 849 C C . ALA A 1 106 ? 13.483 -4.725 -17.185 1.00 90.69 106 ALA A C 1
ATOM 851 O O . ALA A 1 106 ? 14.176 -5.190 -18.092 1.00 90.69 106 ALA A O 1
ATOM 852 N N . LEU A 1 107 ? 12.694 -3.657 -17.357 1.00 90.00 107 LEU A N 1
ATOM 853 C CA . LEU A 1 107 ? 12.649 -2.859 -18.586 1.00 90.00 107 LEU A CA 1
ATOM 854 C C . LEU A 1 107 ? 13.878 -1.954 -18.728 1.00 90.00 107 LEU A C 1
ATOM 856 O O . LEU A 1 107 ? 14.407 -1.849 -19.825 1.00 90.00 107 LEU A O 1
ATOM 860 N N . GLU A 1 108 ? 14.365 -1.357 -17.637 1.00 85.75 108 GLU A N 1
ATOM 861 C CA . GLU A 1 108 ? 15.565 -0.500 -17.640 1.00 85.75 108 GLU A CA 1
ATOM 862 C C . GLU A 1 108 ? 16.869 -1.272 -17.914 1.00 85.75 108 GLU A C 1
ATOM 864 O O . GLU A 1 108 ? 17.866 -0.688 -18.332 1.00 85.75 108 GLU A O 1
ATOM 869 N N . ARG A 1 109 ? 16.890 -2.587 -17.658 1.00 75.88 109 ARG A N 1
ATOM 870 C CA . ARG A 1 109 ? 18.061 -3.457 -17.886 1.00 75.88 109 ARG A CA 1
ATOM 871 C C . ARG A 1 109 ? 18.155 -4.028 -19.309 1.00 75.88 109 ARG A C 1
ATOM 873 O O . ARG A 1 109 ? 19.118 -4.749 -19.579 1.00 75.88 109 ARG A O 1
ATOM 880 N N . ARG A 1 110 ? 17.165 -3.789 -20.173 1.00 56.22 110 ARG A N 1
ATOM 881 C CA . ARG A 1 110 ? 17.152 -4.227 -21.581 1.00 56.22 110 ARG A CA 1
ATOM 882 C C . ARG A 1 110 ? 17.685 -3.140 -22.498 1.00 56.22 110 ARG A C 1
ATOM 884 O O . ARG A 1 110 ? 18.376 -3.533 -23.461 1.00 56.22 110 ARG A O 1
#

pLDDT: mean 75.96, std 18.26, range [44.12, 98.06]

Radius of gyration: 24.8 Å; Cα contacts (8 Å, |Δi|>4): 18; chains: 1; bounding box: 50×33×67 Å

Nearest PDB structures (foldseek):
  5jje-assembly1_B  TM=7.366E-01  e=1.423E+00  Natronomonas pharaonis
  7zcm-assembly1_B  TM=6.983E-01  e=1.330E+00  Natronomonas pharaonis
  5jjf-assembly1_B  TM=7.405E-01  e=1.997E+00  Natronomonas pharaonis

Mean predicted aligned error: 17.08 Å

Sequence (110 aa):
MTPTPFNPRRLVLGAAKKLIFENEDPETALERIAGLTSIDNRSTLSPESKSMSRSRTTILDNLDEMYREAFERAKASGDQTQMATLDFAYRREQLYFEILLDVRDALERR

Foldseek 3Di:
DDDDDDDVVVVVVVVVCCVQCVPDDVVVSVVVVVVVVPPDDDDDDPVVVVVVVVVLVVVLVVLCVVLVVQLVVCVVVVPPVSNVVSVVVSVVVVVVSVVVVVVVVVVVVD